Protein AF-M1FB42-F1 (afdb_monomer)

Solvent-accessible surface area (backbone atoms only — not comparable to full-atom values): 3289 Å² total; per-residue (Å²): 131,87,81,76,80,83,68,61,53,46,76,40,59,41,89,89,77,65,45,76,77,47,76,44,78,54,79,50,74,67,55,51,53,50,53,49,53,52,54,50,49,58,53,56,77,67,53,78,86,126

Secondary structure (DSSP, 8-state):
--------EEEEEPTTT--EEEEEEPPPHHHHHHHHHHHHHHHHHTS---

Sequence (50 aa):
MPTVNTTNSVQVFRPYDQRVIREIPMDSAEMVMGALAEAHQLFQDQSPSD

Foldseek 3Di:
DPPPPPQQWDFDADVPPRDGPDIGGDDDPVRVVVVVVVVVVVVVVPDDDD

Structure (mmCIF, N/CA/C/O backbone):
data_AF-M1FB42-F1
#
_entry.id   AF-M1FB42-F1
#
loop_
_atom_site.group_PDB
_atom_site.id
_atom_site.type_symbol
_atom_site.label_atom_id
_atom_site.label_alt_id
_atom_site.label_comp_id
_atom_site.label_asym_id
_atom_site.label_entity_id
_atom_site.label_seq_id
_atom_site.pdbx_PDB_ins_code
_atom_site.Cartn_x
_atom_site.Cartn_y
_atom_site.Cartn_z
_atom_site.occupancy
_atom_site.B_iso_or_equiv
_atom_site.auth_seq_id
_atom_site.auth_comp_id
_atom_site.auth_asym_id
_atom_site.auth_atom_id
_atom_site.pdbx_PDB_model_num
ATOM 1 N N . MET A 1 1 ? 1.312 21.339 25.348 1.00 39.59 1 MET A N 1
ATOM 2 C CA . MET A 1 1 ? 1.463 21.081 23.903 1.00 39.59 1 MET A CA 1
ATOM 3 C C . MET A 1 1 ? 1.371 19.574 23.716 1.00 39.59 1 MET A C 1
ATOM 5 O O . MET A 1 1 ? 2.282 18.908 24.192 1.00 39.59 1 MET A O 1
ATOM 9 N N . PRO A 1 2 ? 0.284 18.998 23.178 1.00 41.91 2 PRO A N 1
ATOM 10 C CA . PRO A 1 2 ? 0.305 17.584 22.839 1.00 41.91 2 PRO A CA 1
ATOM 11 C C . PRO A 1 2 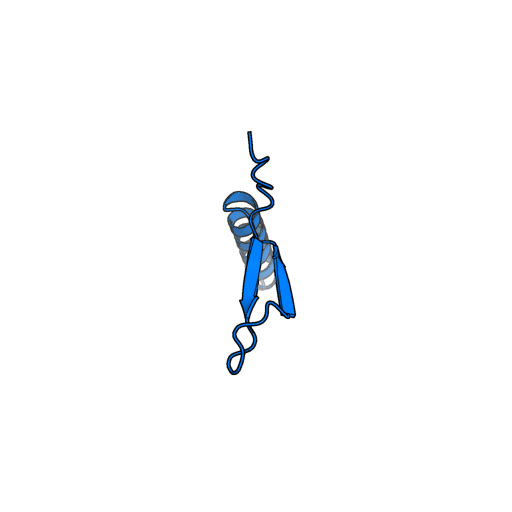? 1.208 17.415 21.612 1.00 41.91 2 PRO A C 1
ATOM 13 O O . PRO A 1 2 ? 1.001 18.056 20.583 1.00 41.91 2 PRO A O 1
ATOM 16 N N . THR A 1 3 ? 2.258 16.619 21.765 1.00 42.94 3 THR A N 1
ATOM 17 C CA . THR A 1 3 ? 3.213 16.285 20.709 1.00 42.94 3 THR A CA 1
ATOM 18 C C . THR A 1 3 ? 2.477 15.467 19.652 1.00 42.94 3 THR A C 1
ATOM 20 O O . THR A 1 3 ? 2.134 14.311 19.890 1.00 42.94 3 THR A O 1
ATOM 23 N N . VAL A 1 4 ? 2.163 16.076 18.508 1.00 44.53 4 VAL A N 1
ATOM 24 C CA . VAL A 1 4 ? 1.596 15.349 17.369 1.00 44.53 4 VAL A CA 1
ATOM 25 C C . VAL A 1 4 ? 2.713 14.475 16.808 1.00 44.53 4 VAL A C 1
ATOM 27 O O . VAL A 1 4 ? 3.678 14.986 16.247 1.00 44.53 4 VAL A O 1
ATOM 30 N N . ASN A 1 5 ? 2.609 13.163 17.015 1.00 41.47 5 ASN A N 1
ATOM 31 C CA . ASN A 1 5 ? 3.476 12.176 16.380 1.00 41.47 5 ASN A CA 1
ATOM 32 C C . ASN A 1 5 ? 3.164 12.184 14.876 1.00 41.47 5 ASN A C 1
ATOM 34 O O . ASN A 1 5 ? 2.227 11.534 14.423 1.00 41.47 5 ASN A O 1
ATOM 38 N N . THR A 1 6 ? 3.909 12.966 14.098 1.00 49.34 6 THR A N 1
ATOM 39 C CA . THR A 1 6 ? 3.768 13.065 12.637 1.00 49.34 6 THR A CA 1
ATOM 40 C C . THR A 1 6 ? 4.491 11.924 11.925 1.00 49.34 6 THR A C 1
ATOM 42 O O . THR A 1 6 ? 5.256 12.149 10.989 1.00 49.34 6 THR A O 1
ATOM 45 N N . THR A 1 7 ? 4.282 10.685 12.361 1.00 58.91 7 THR A N 1
ATOM 46 C CA . THR A 1 7 ? 4.620 9.535 11.521 1.00 58.91 7 THR A CA 1
ATOM 47 C C . THR A 1 7 ? 3.401 9.310 10.637 1.00 58.91 7 THR A C 1
ATOM 49 O O . THR A 1 7 ? 2.405 8.773 11.119 1.00 58.91 7 THR A O 1
ATOM 52 N N . ASN A 1 8 ? 3.435 9.798 9.387 1.00 77.81 8 ASN A N 1
ATOM 53 C CA . ASN A 1 8 ? 2.336 9.645 8.422 1.00 77.81 8 ASN A CA 1
ATOM 54 C C . ASN A 1 8 ? 1.989 8.158 8.306 1.00 77.81 8 ASN A C 1
ATOM 56 O O . ASN A 1 8 ? 2.712 7.390 7.680 1.00 77.81 8 ASN A O 1
ATOM 60 N N . SER A 1 9 ? 0.932 7.731 8.984 1.00 86.81 9 SER A N 1
ATOM 61 C CA . SER A 1 9 ? 0.537 6.334 9.101 1.00 86.81 9 SER A CA 1
ATOM 62 C C . SER A 1 9 ? -0.980 6.242 9.185 1.00 86.81 9 SER A C 1
ATOM 64 O O . SER A 1 9 ? -1.648 7.150 9.681 1.00 86.81 9 SER A O 1
ATOM 66 N N . VAL A 1 10 ? -1.532 5.151 8.660 1.00 91.44 10 VAL A N 1
ATOM 67 C CA . VAL A 1 10 ? -2.963 4.849 8.706 1.00 91.44 10 VAL A CA 1
ATOM 68 C C . VAL A 1 10 ? -3.206 3.785 9.760 1.00 91.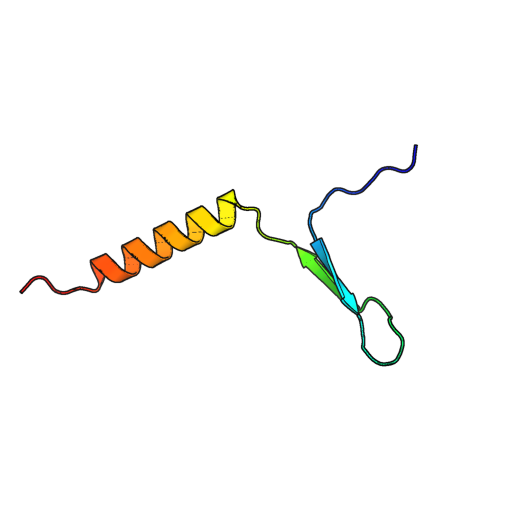44 10 VAL A C 1
ATOM 70 O O . VAL A 1 10 ? -2.563 2.732 9.772 1.00 91.44 10 VAL A O 1
ATOM 73 N N . GLN A 1 11 ? -4.175 4.046 10.631 1.00 94.25 11 GLN A N 1
ATOM 74 C CA . GLN A 1 11 ? -4.659 3.060 11.584 1.00 94.2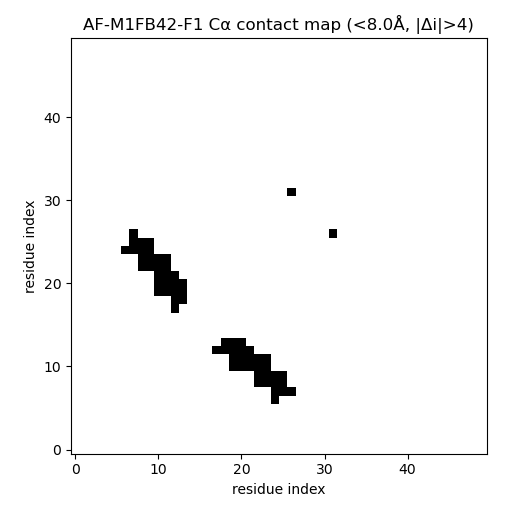5 11 GLN A CA 1
ATOM 75 C C . GLN A 1 11 ? -5.622 2.090 10.897 1.00 94.25 11 GLN A C 1
ATOM 77 O O . GLN A 1 11 ? -6.562 2.491 10.211 1.00 94.25 11 GLN A O 1
ATOM 82 N N . VAL A 1 12 ? -5.394 0.796 11.101 1.00 95.06 12 VAL A N 1
ATOM 83 C CA . VAL A 1 12 ? -6.267 -0.281 10.636 1.00 95.06 12 VAL A CA 1
ATOM 84 C C . VAL A 1 12 ? -7.154 -0.713 11.792 1.00 95.06 12 VAL A C 1
ATOM 86 O O . VAL A 1 12 ? -6.671 -1.162 12.837 1.00 95.06 12 VAL A O 1
ATOM 89 N N . PHE A 1 13 ? -8.460 -0.607 11.578 1.00 96.62 13 PHE A N 1
ATOM 90 C CA . PHE A 1 13 ? -9.475 -0.926 12.572 1.00 96.62 13 PHE A CA 1
ATOM 91 C C . PHE A 1 13 ? -10.065 -2.312 12.331 1.00 96.62 13 PHE A C 1
ATOM 93 O O . PHE A 1 13 ? -10.341 -2.705 11.196 1.00 96.62 13 PHE A O 1
ATOM 100 N N . ARG A 1 14 ? -10.312 -3.052 13.414 1.00 96.31 14 ARG A N 1
ATOM 101 C CA . ARG A 1 14 ? -11.144 -4.253 13.361 1.00 96.31 14 ARG A CA 1
ATOM 102 C C . ARG A 1 14 ? -12.608 -3.832 13.136 1.00 96.31 14 ARG A C 1
ATOM 104 O O . ARG A 1 14 ? -13.119 -3.046 13.932 1.00 96.31 14 ARG A O 1
ATOM 111 N N . PRO A 1 15 ? -13.317 -4.373 12.126 1.00 95.94 15 PRO A N 1
ATOM 112 C CA . PRO A 1 15 ? -14.651 -3.880 11.761 1.00 95.94 15 PRO A CA 1
ATOM 113 C C . PRO A 1 15 ? -15.708 -3.953 12.872 1.00 95.94 15 PRO A C 1
ATOM 115 O O . PRO A 1 15 ? -16.587 -3.103 12.932 1.00 95.94 15 PRO A O 1
ATOM 118 N N . TYR A 1 16 ? -15.636 -4.965 13.742 1.00 95.88 16 TYR A N 1
ATOM 119 C CA . TYR A 1 16 ? -16.702 -5.256 14.708 1.00 95.88 16 TYR A CA 1
ATOM 120 C C . TYR A 1 16 ? -16.653 -4.396 15.982 1.00 95.88 16 TYR A C 1
ATOM 122 O O . TYR A 1 16 ? -17.696 -4.077 16.540 1.00 95.88 16 TYR A O 1
ATOM 130 N N . ASP A 1 17 ? -15.460 -4.028 16.457 1.00 96.31 17 ASP A N 1
ATOM 131 C CA . ASP A 1 17 ? -15.269 -3.307 17.729 1.00 96.31 17 ASP A CA 1
ATOM 132 C C . ASP A 1 17 ? -14.480 -1.996 17.572 1.00 96.31 17 ASP A C 1
ATOM 134 O O . ASP A 1 17 ? -14.181 -1.338 18.566 1.00 96.31 17 ASP A O 1
ATOM 138 N N . GLN A 1 18 ? -14.135 -1.622 16.333 1.00 95.00 18 GLN A N 1
ATOM 139 C CA . GLN A 1 18 ? -13.333 -0.443 15.990 1.00 95.00 18 GLN A CA 1
ATOM 140 C C . GLN A 1 18 ? -12.011 -0.355 16.764 1.00 95.00 18 GLN A C 1
ATOM 142 O O . GLN A 1 18 ? -11.437 0.720 16.927 1.00 95.00 18 GLN A O 1
ATOM 147 N N . ARG A 1 19 ? -11.482 -1.486 17.239 1.00 96.69 19 ARG A N 1
ATOM 148 C CA . ARG A 1 19 ? -10.176 -1.512 17.887 1.00 96.69 19 ARG A CA 1
ATOM 149 C C . ARG A 1 19 ? -9.081 -1.375 16.834 1.00 96.69 19 ARG A C 1
ATOM 151 O O . ARG A 1 19 ? -9.092 -2.093 15.832 1.00 96.69 19 ARG A O 1
ATOM 158 N N . VAL A 1 20 ? -8.095 -0.514 17.089 1.00 94.62 20 VAL A N 1
ATOM 159 C CA . VAL A 1 20 ? -6.861 -0.463 16.289 1.00 94.62 20 VAL A CA 1
ATOM 160 C C . VAL A 1 20 ? -6.119 -1.789 16.451 1.00 94.62 20 VAL A C 1
ATOM 162 O O . VAL A 1 20 ? -5.782 -2.194 17.567 1.00 94.62 20 VAL A O 1
ATOM 165 N N . ILE A 1 21 ? -5.886 -2.480 15.339 1.00 96.31 21 ILE A N 1
ATOM 166 C CA . ILE A 1 21 ? -5.140 -3.746 15.314 1.00 96.31 21 ILE A CA 1
ATOM 167 C C . ILE A 1 21 ? -3.756 -3.593 14.692 1.00 96.31 21 ILE A C 1
ATOM 169 O O . ILE A 1 21 ? -2.901 -4.452 14.900 1.00 96.31 21 ILE A O 1
ATOM 173 N N . ARG A 1 22 ? -3.536 -2.520 13.925 1.00 94.56 22 ARG A N 1
ATOM 174 C CA . ARG A 1 22 ? -2.267 -2.241 13.259 1.00 94.56 22 ARG A CA 1
ATOM 175 C C . ARG A 1 22 ? -2.171 -0.772 12.861 1.00 94.56 22 ARG A C 1
ATOM 177 O O . ARG A 1 22 ? -3.186 -0.153 12.559 1.00 94.56 22 ARG A O 1
ATOM 184 N N . GLU A 1 23 ? -0.949 -0.267 12.781 1.00 94.25 23 GLU A N 1
ATOM 185 C CA . GLU A 1 23 ? -0.619 0.993 12.114 1.00 94.25 23 GLU A CA 1
ATOM 186 C C . GLU A 1 23 ? 0.261 0.680 10.900 1.00 94.25 23 GLU A C 1
ATOM 188 O O . GLU A 1 23 ? 1.179 -0.143 10.985 1.00 94.25 23 GLU A O 1
ATOM 193 N N . ILE A 1 24 ? -0.069 1.266 9.751 1.00 92.31 24 ILE A N 1
ATOM 194 C CA . ILE A 1 24 ? 0.661 1.079 8.495 1.00 92.31 24 ILE A CA 1
ATOM 195 C C . ILE A 1 24 ? 1.288 2.423 8.121 1.00 92.31 24 ILE A C 1
ATOM 197 O O . ILE A 1 24 ? 0.542 3.395 7.999 1.00 92.31 24 ILE A O 1
ATOM 201 N N . PRO A 1 25 ? 2.620 2.517 7.948 1.00 90.38 25 PRO A N 1
ATOM 202 C CA . PRO A 1 25 ? 3.238 3.746 7.463 1.00 90.38 25 PRO A CA 1
ATOM 203 C C . PRO A 1 25 ? 2.718 4.073 6.059 1.00 90.38 25 PRO A C 1
ATOM 205 O O . PRO A 1 25 ? 2.534 3.178 5.238 1.00 90.38 25 PRO A O 1
ATOM 208 N N . MET A 1 26 ? 2.457 5.350 5.799 1.00 89.25 26 MET A N 1
ATOM 209 C CA . MET A 1 26 ? 2.135 5.838 4.465 1.00 89.25 26 MET A CA 1
ATOM 210 C C . MET A 1 26 ? 3.413 6.232 3.748 1.00 89.25 26 MET A C 1
ATOM 212 O O . MET A 1 26 ? 4.237 6.967 4.297 1.00 89.25 26 MET A O 1
ATOM 216 N N . ASP A 1 27 ? 3.524 5.799 2.500 1.00 89.25 27 ASP A N 1
ATOM 217 C CA . ASP A 1 27 ? 4.574 6.274 1.615 1.00 89.25 27 ASP A CA 1
ATOM 218 C C . ASP A 1 27 ? 4.383 7.76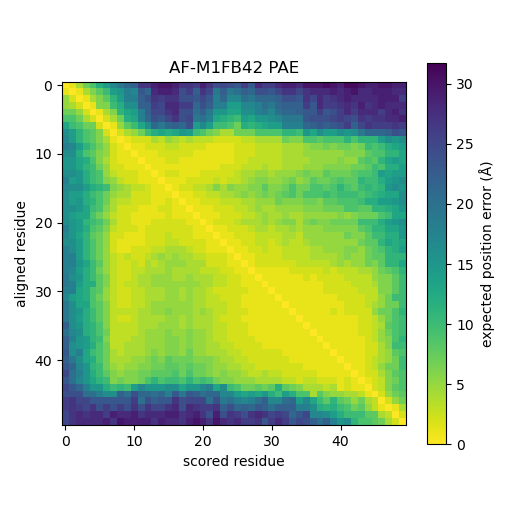9 1.342 1.00 89.25 27 ASP A C 1
ATOM 220 O O . ASP A 1 27 ? 3.260 8.257 1.163 1.00 89.25 27 ASP A O 1
ATOM 224 N N . SER A 1 28 ? 5.489 8.512 1.319 1.00 88.81 28 SER A N 1
ATOM 225 C CA . SER A 1 28 ? 5.459 9.907 0.891 1.00 88.81 28 SER A CA 1
ATOM 226 C C . SER A 1 28 ? 5.255 9.997 -0.624 1.00 88.81 28 SER A C 1
ATOM 228 O O . SER A 1 28 ? 5.501 9.038 -1.360 1.00 88.81 28 SER A O 1
ATOM 230 N N . ALA A 1 29 ? 4.840 11.166 -1.118 1.00 88.94 29 ALA A N 1
ATOM 231 C CA . ALA A 1 29 ? 4.707 11.387 -2.558 1.00 88.94 29 ALA A CA 1
ATOM 232 C C . ALA A 1 29 ? 6.034 11.127 -3.296 1.00 88.94 29 ALA A C 1
ATOM 234 O O . ALA A 1 29 ? 6.042 10.551 -4.381 1.00 88.94 29 ALA A O 1
ATOM 235 N N . GLU A 1 30 ? 7.159 11.495 -2.683 1.00 91.12 30 GLU A N 1
ATOM 236 C CA . GLU A 1 30 ? 8.502 11.262 -3.212 1.00 91.12 30 GLU A CA 1
ATOM 237 C C . GLU A 1 30 ? 8.822 9.768 -3.316 1.00 91.12 30 GLU A C 1
ATOM 239 O O . GLU A 1 30 ? 9.341 9.331 -4.341 1.00 91.12 30 GLU A O 1
ATOM 244 N N . MET A 1 31 ? 8.470 8.972 -2.298 1.00 91.06 31 MET A N 1
ATOM 245 C CA . MET A 1 31 ? 8.651 7.518 -2.335 1.00 91.06 31 MET A CA 1
ATOM 246 C C . MET A 1 31 ? 7.811 6.868 -3.436 1.00 91.06 31 MET A C 1
ATOM 248 O O . MET A 1 31 ? 8.319 6.024 -4.174 1.00 91.06 31 MET A O 1
ATOM 252 N N . VAL A 1 32 ? 6.554 7.296 -3.591 1.00 93.12 32 VAL A N 1
ATOM 253 C CA . VAL A 1 32 ? 5.664 6.793 -4.649 1.00 93.12 32 VAL A CA 1
ATOM 254 C C . VAL A 1 32 ? 6.216 7.133 -6.036 1.00 93.12 32 VAL A C 1
ATOM 256 O O . VAL A 1 32 ? 6.249 6.268 -6.910 1.00 93.12 32 VAL A O 1
ATOM 259 N N . MET A 1 33 ? 6.695 8.365 -6.246 1.00 95.12 33 MET A N 1
ATOM 260 C CA . MET A 1 33 ? 7.322 8.757 -7.514 1.00 95.12 33 MET A CA 1
ATOM 261 C C . MET A 1 33 ? 8.606 7.967 -7.795 1.00 95.12 33 MET A C 1
ATOM 263 O O . MET A 1 33 ? 8.827 7.564 -8.935 1.00 95.12 33 MET A O 1
ATOM 267 N N . GLY A 1 34 ? 9.427 7.708 -6.772 1.00 95.06 34 GLY A N 1
ATOM 268 C CA . GLY A 1 34 ? 10.626 6.876 -6.896 1.00 95.06 34 GLY A CA 1
ATOM 269 C C . GLY A 1 34 ? 10.301 5.443 -7.325 1.00 95.06 34 GLY A C 1
ATOM 270 O O . GLY A 1 34 ? 10.855 4.960 -8.310 1.00 95.06 34 GLY A O 1
ATOM 271 N N . ALA A 1 35 ? 9.343 4.801 -6.651 1.00 95.88 35 ALA A N 1
ATOM 272 C CA . ALA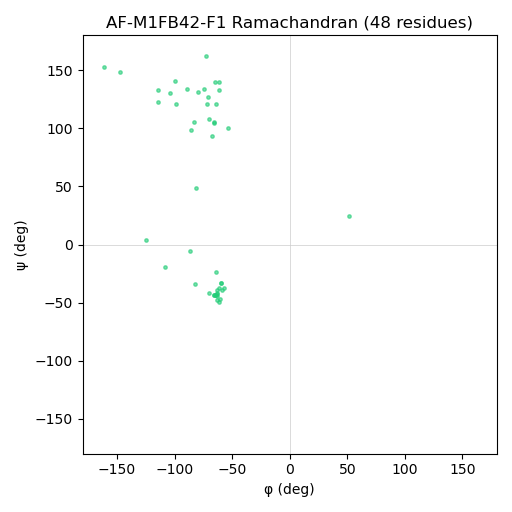 A 1 35 ? 8.895 3.450 -6.990 1.00 95.88 35 ALA A CA 1
ATOM 273 C C . ALA A 1 35 ? 8.291 3.371 -8.404 1.00 95.88 35 ALA A C 1
ATOM 275 O O . ALA A 1 35 ? 8.513 2.398 -9.125 1.00 95.88 35 ALA A O 1
ATOM 276 N N . LEU A 1 36 ? 7.561 4.407 -8.833 1.00 96.81 36 LEU A N 1
ATOM 277 C CA . LEU A 1 36 ? 7.024 4.489 -10.192 1.00 96.81 36 LEU A CA 1
ATOM 278 C C . LEU A 1 36 ? 8.138 4.584 -11.246 1.00 96.81 36 LEU A C 1
ATOM 280 O O . LEU A 1 36 ? 8.065 3.908 -12.272 1.00 96.81 36 LEU A O 1
ATOM 284 N N . ALA A 1 37 ? 9.164 5.404 -11.001 1.00 96.50 37 ALA A N 1
ATOM 285 C CA . ALA A 1 37 ? 10.306 5.531 -11.904 1.00 96.50 37 ALA A CA 1
ATOM 286 C C . ALA A 1 37 ? 11.083 4.208 -12.026 1.00 96.50 37 ALA A C 1
ATOM 288 O O . ALA A 1 37 ? 11.436 3.806 -13.134 1.00 96.50 37 ALA A O 1
ATOM 289 N N . GLU A 1 38 ? 11.288 3.503 -10.911 1.00 96.38 38 GLU A N 1
ATOM 290 C CA . GLU A 1 38 ? 11.927 2.183 -10.894 1.00 96.38 38 GLU A CA 1
ATOM 291 C C . GLU A 1 38 ? 11.106 1.143 -11.670 1.00 96.38 38 GLU A C 1
ATOM 293 O O . GLU A 1 38 ? 11.640 0.450 -12.537 1.00 96.38 38 GLU A O 1
ATOM 298 N N . ALA A 1 39 ? 9.793 1.081 -11.430 1.00 96.06 39 ALA A N 1
ATOM 299 C CA . ALA A 1 39 ? 8.900 0.178 -12.152 1.00 96.06 39 ALA A CA 1
ATOM 300 C C . ALA A 1 39 ? 8.917 0.438 -13.669 1.00 96.06 39 ALA A C 1
ATOM 302 O O . ALA A 1 39 ? 8.905 -0.504 -14.463 1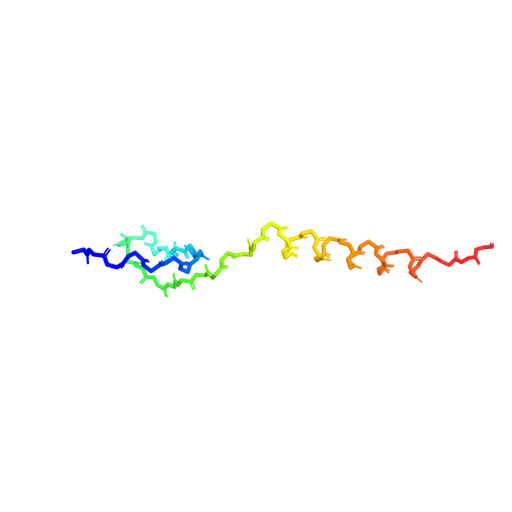.00 96.06 39 ALA A O 1
ATOM 303 N N . HIS A 1 40 ? 8.981 1.707 -14.078 1.00 95.12 40 HIS A N 1
ATOM 304 C CA . HIS A 1 40 ? 9.090 2.087 -15.482 1.00 95.12 40 HIS A CA 1
ATOM 305 C C . HIS A 1 40 ? 10.425 1.649 -16.104 1.00 95.12 40 HIS A C 1
ATOM 307 O O . HIS A 1 40 ? 10.422 1.098 -17.204 1.00 95.12 40 HIS A O 1
ATOM 313 N N . GLN A 1 41 ? 11.549 1.830 -15.404 1.00 94.56 41 GLN A N 1
ATOM 314 C CA . GLN A 1 41 ? 12.858 1.372 -15.884 1.00 94.56 41 GLN A CA 1
ATOM 315 C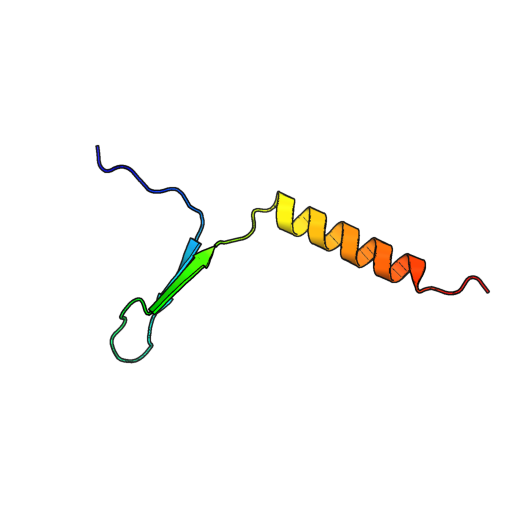 C . GLN A 1 41 ? 12.879 -0.148 -16.088 1.00 94.56 41 GLN A C 1
ATOM 317 O O . GLN A 1 41 ? 13.262 -0.623 -17.154 1.00 94.56 41 GLN A O 1
ATOM 322 N N . LEU A 1 42 ? 12.383 -0.907 -15.106 1.00 94.62 42 LEU A N 1
ATOM 323 C CA . LEU A 1 42 ? 12.308 -2.369 -15.188 1.00 94.62 42 LEU A CA 1
ATOM 324 C C . LEU A 1 42 ? 11.462 -2.852 -16.372 1.00 94.62 42 LEU A C 1
ATOM 326 O O . LEU A 1 42 ? 11.752 -3.900 -16.945 1.00 94.62 42 LEU A O 1
ATOM 330 N N . PHE A 1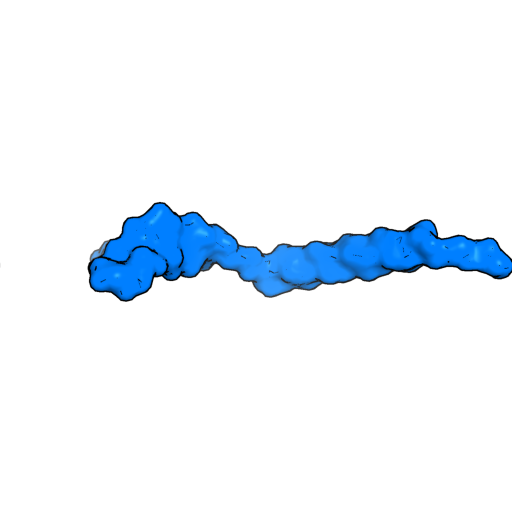 43 ? 10.418 -2.107 -16.737 1.00 91.88 43 PHE A N 1
ATOM 331 C CA . PHE A 1 43 ? 9.597 -2.409 -17.907 1.00 91.88 43 PHE A CA 1
ATOM 332 C C . PHE A 1 43 ? 10.347 -2.155 -19.225 1.00 91.88 43 PHE A C 1
ATOM 334 O O . PHE A 1 43 ? 10.265 -2.963 -20.151 1.00 91.88 43 PHE A O 1
ATOM 341 N N . GLN A 1 44 ? 11.103 -1.057 -19.310 1.00 90.88 44 GLN A N 1
ATOM 342 C CA . GLN A 1 44 ? 11.910 -0.738 -20.491 1.00 90.88 44 GLN A CA 1
ATOM 343 C C . GLN A 1 44 ? 13.041 -1.747 -20.702 1.00 90.88 44 GLN A C 1
ATOM 345 O O . GLN A 1 44 ? 13.217 -2.227 -21.818 1.00 90.88 44 GLN A O 1
ATOM 350 N N . ASP A 1 45 ? 13.741 -2.136 -19.636 1.00 85.00 45 ASP A N 1
ATOM 351 C CA . ASP A 1 45 ? 14.839 -3.110 -19.699 1.00 85.00 45 ASP A CA 1
ATOM 352 C C . ASP A 1 45 ? 14.365 -4.513 -20.131 1.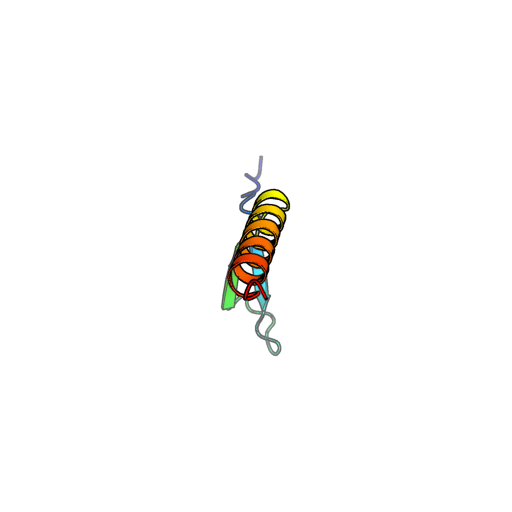00 85.00 45 ASP A C 1
ATOM 354 O O . ASP A 1 45 ? 15.146 -5.310 -20.650 1.00 85.00 45 ASP A O 1
ATOM 358 N N . GLN A 1 46 ? 13.079 -4.823 -19.934 1.00 73.50 46 GLN A N 1
ATOM 359 C CA . GLN A 1 46 ? 12.449 -6.076 -20.367 1.00 73.50 46 GLN A CA 1
ATOM 360 C C . GLN A 1 46 ? 11.915 -6.039 -21.802 1.00 73.50 46 GLN A C 1
ATOM 362 O O . GLN A 1 46 ? 11.450 -7.068 -22.291 1.00 73.50 46 GLN A O 1
ATOM 367 N N . SER A 1 47 ? 11.957 -4.889 -22.478 1.00 65.44 47 SER A N 1
ATOM 368 C CA . SER A 1 47 ? 11.550 -4.777 -23.878 1.00 65.44 47 SER A CA 1
ATOM 369 C C . SER A 1 47 ? 12.732 -5.195 -24.759 1.00 65.44 47 SER A C 1
ATOM 371 O O . SER A 1 47 ? 13.701 -4.439 -24.848 1.00 65.44 47 SER A O 1
ATOM 373 N N . PRO A 1 48 ? 12.722 -6.395 -25.373 1.00 61.75 48 PRO A N 1
ATOM 374 C CA . PRO A 1 48 ? 13.825 -6.817 -26.222 1.00 61.75 48 PRO A CA 1
ATOM 375 C C . PRO A 1 48 ? 13.959 -5.847 -27.397 1.00 61.75 48 PRO A C 1
ATOM 377 O O . PRO A 1 48 ? 12.969 -5.492 -28.037 1.00 61.75 48 PRO A O 1
ATOM 380 N N . SER A 1 49 ? 15.189 -5.410 -27.659 1.00 62.38 49 SER A N 1
ATOM 381 C CA . SER A 1 49 ? 15.529 -4.711 -28.892 1.00 62.38 49 SER A CA 1
ATOM 382 C C . SER A 1 49 ? 15.362 -5.688 -30.057 1.00 62.38 49 SER A C 1
ATOM 384 O O . SER A 1 49 ? 16.189 -6.589 -30.206 1.00 62.38 49 SER A O 1
ATOM 386 N N . ASP A 1 50 ? 14.291 -5.536 -30.835 1.00 59.41 50 ASP A N 1
ATOM 387 C CA . ASP A 1 50 ? 14.222 -6.071 -32.203 1.00 59.41 50 ASP A CA 1
ATOM 388 C C . ASP A 1 50 ? 15.234 -5.354 -33.117 1.00 59.41 50 ASP A C 1
ATOM 390 O O . ASP A 1 50 ? 15.407 -4.116 -32.973 1.00 59.41 50 ASP A O 1
#

pLDDT: mean 83.54, std 18.08, range [39.59, 96.81]

Mean predicted aligned error: 8.9 Å

Nearest PDB structures (foldseek):
  8ua5-assembly1_A-2  TM=4.425E-01  e=2.840E+00  Human alphaherpesvirus 1
  8ua2-assembly1_B-2  TM=4.206E-01  e=6.944E+00  Human alphaherpesvirus 1

Radius of gyration: 18.69 Å; Cα contacts (8 Å, |Δi|>4): 31; chains: 1; bounding box: 32×28×56 Å